Protein AF-A0A9X3W6D6-F1 (afdb_monomer_lite)

InterPro domains:
  IPR001207 Transposase, mutator type [PF00872] (2-81)
  IPR001207 Transposase, mutator type [PTHR33217] (1-81)

Structure (mmCIF, N/CA/C/O backbone):
data_AF-A0A9X3W6D6-F1
#
_entry.id   AF-A0A9X3W6D6-F1
#
loop_
_atom_site.group_PDB
_atom_site.id
_atom_site.type_symbol
_atom_site.label_atom_id
_atom_site.label_alt_id
_atom_site.label_comp_id
_atom_site.label_asym_id
_atom_site.label_entity_id
_atom_site.label_seq_id
_atom_site.pdbx_PDB_ins_code
_atom_site.Cartn_x
_atom_site.Cartn_y
_atom_site.Cartn_z
_atom_site.occupancy
_atom_site.B_iso_or_equiv
_atom_site.auth_seq_id
_atom_site.auth_comp_id
_atom_site.auth_asym_id
_atom_site.auth_atom_id
_atom_site.pdbx_PDB_model_num
ATOM 1 N N . LEU A 1 1 ? 4.762 -3.394 9.636 1.00 62.69 1 LEU A N 1
ATOM 2 C CA . LEU A 1 1 ? 4.721 -2.278 8.671 1.00 62.69 1 LEU A CA 1
ATOM 3 C C . LEU A 1 1 ? 6.106 -1.734 8.360 1.00 62.69 1 LEU A C 1
ATOM 5 O O . LEU A 1 1 ? 6.522 -1.888 7.220 1.00 62.69 1 LEU A O 1
ATOM 9 N N . VAL A 1 2 ? 6.872 -1.222 9.334 1.00 68.69 2 VAL A N 1
ATOM 10 C CA . VAL A 1 2 ? 8.261 -0.762 9.083 1.00 68.69 2 VAL A CA 1
ATOM 11 C C . VAL A 1 2 ? 9.140 -1.864 8.475 1.00 68.69 2 VAL A C 1
ATOM 13 O O . VAL A 1 2 ? 9.879 -1.607 7.528 1.00 68.69 2 VAL A O 1
ATOM 16 N N . HIS A 1 3 ? 9.015 -3.106 8.953 1.00 74.19 3 HIS A N 1
ATOM 17 C CA . HIS A 1 3 ? 9.754 -4.247 8.398 1.00 74.19 3 HIS A CA 1
ATOM 18 C C . HIS A 1 3 ? 9.408 -4.529 6.929 1.00 74.19 3 HIS A C 1
ATOM 20 O O . HIS A 1 3 ? 10.306 -4.768 6.127 1.00 74.19 3 HIS A O 1
ATOM 26 N N . VAL A 1 4 ? 8.128 -4.431 6.556 1.00 78.31 4 VAL A N 1
ATOM 27 C CA . VAL A 1 4 ? 7.663 -4.632 5.174 1.00 78.31 4 VAL A CA 1
ATOM 28 C C . VAL A 1 4 ? 8.201 -3.524 4.271 1.00 78.31 4 VAL A C 1
ATOM 30 O O . VAL A 1 4 ? 8.774 -3.816 3.226 1.00 78.31 4 VAL A O 1
ATOM 33 N N . MET A 1 5 ? 8.116 -2.265 4.713 1.00 78.75 5 MET A N 1
ATOM 34 C CA . MET A 1 5 ? 8.680 -1.129 3.978 1.00 78.75 5 MET A CA 1
ATOM 35 C C . MET A 1 5 ? 10.194 -1.259 3.788 1.00 78.75 5 MET A C 1
ATOM 37 O O . MET A 1 5 ? 10.681 -1.038 2.683 1.00 78.75 5 MET A O 1
ATOM 41 N N . ARG A 1 6 ? 10.947 -1.663 4.823 1.00 81.69 6 ARG A N 1
ATOM 42 C CA . ARG A 1 6 ? 12.393 -1.917 4.691 1.00 81.69 6 ARG A CA 1
ATOM 43 C C . ARG A 1 6 ? 12.686 -3.056 3.720 1.00 81.69 6 ARG A C 1
ATOM 45 O O . ARG A 1 6 ? 13.595 -2.920 2.911 1.00 81.69 6 ARG A O 1
ATOM 52 N N . ASN A 1 7 ? 11.917 -4.143 3.771 1.00 83.75 7 ASN A N 1
ATOM 53 C CA . ASN A 1 7 ? 12.097 -5.285 2.876 1.00 83.75 7 ASN A CA 1
ATOM 54 C C . ASN A 1 7 ? 11.837 -4.906 1.409 1.00 83.75 7 ASN A C 1
ATOM 56 O O . ASN A 1 7 ? 12.615 -5.267 0.532 1.00 83.75 7 ASN A O 1
ATOM 60 N N . ILE A 1 8 ? 10.785 -4.127 1.144 1.00 83.56 8 ILE A N 1
ATOM 61 C CA . ILE A 1 8 ? 10.496 -3.600 -0.196 1.00 83.56 8 ILE A CA 1
ATOM 62 C C . ILE A 1 8 ? 11.625 -2.667 -0.643 1.00 83.56 8 ILE A C 1
ATOM 64 O O . ILE A 1 8 ? 12.204 -2.875 -1.702 1.00 83.56 8 ILE A O 1
ATOM 68 N N . CYS A 1 9 ? 12.001 -1.698 0.194 1.00 83.94 9 CYS A N 1
ATOM 69 C CA . CYS A 1 9 ? 13.066 -0.729 -0.078 1.00 83.94 9 CYS A CA 1
ATOM 70 C C . CYS A 1 9 ? 14.418 -1.403 -0.393 1.00 83.94 9 CYS A C 1
ATOM 72 O O . CYS A 1 9 ? 15.155 -0.950 -1.267 1.00 83.94 9 CYS A O 1
ATOM 74 N N . ALA A 1 10 ? 14.723 -2.522 0.271 1.00 86.38 10 ALA A N 1
ATOM 75 C CA . ALA A 1 10 ? 15.924 -3.314 0.016 1.00 86.38 10 ALA A CA 1
ATOM 76 C C . ALA A 1 10 ? 15.895 -4.045 -1.339 1.00 86.38 10 ALA A C 1
ATOM 78 O O . ALA A 1 10 ? 16.949 -4.268 -1.929 1.00 86.38 10 ALA A O 1
ATOM 79 N N . LYS A 1 11 ? 14.706 -4.407 -1.837 1.00 85.56 11 LYS A N 1
ATOM 80 C CA . LYS A 1 11 ? 14.511 -5.172 -3.082 1.00 85.56 11 LYS A CA 1
ATOM 81 C C . LYS A 1 11 ? 14.243 -4.304 -4.317 1.00 85.56 11 LYS A C 1
ATOM 83 O O . LYS A 1 11 ? 14.172 -4.839 -5.419 1.00 85.56 11 LYS A O 1
ATOM 88 N N . VAL A 1 12 ? 14.090 -2.992 -4.145 1.00 87.25 12 VAL A N 1
ATOM 89 C CA . VAL A 1 12 ? 13.791 -2.034 -5.222 1.00 87.25 12 VAL A CA 1
ATOM 90 C C . VAL A 1 12 ? 14.949 -1.062 -5.435 1.00 87.25 12 VAL A C 1
ATOM 92 O O . VAL A 1 12 ? 15.749 -0.793 -4.525 1.00 87.25 12 VAL A O 1
ATOM 95 N N . ARG A 1 13 ? 15.054 -0.539 -6.660 1.00 87.81 13 ARG A N 1
ATOM 96 C CA . ARG A 1 13 ? 16.098 0.420 -7.039 1.00 87.81 13 ARG A CA 1
ATOM 97 C C . ARG A 1 13 ? 15.960 1.716 -6.260 1.00 87.81 13 ARG A C 1
ATOM 99 O O . ARG A 1 13 ? 14.855 2.114 -5.915 1.00 87.81 13 ARG A O 1
ATOM 106 N N . VAL A 1 14 ? 17.086 2.390 -6.022 1.00 87.12 14 VAL A N 1
ATOM 107 C CA . VAL A 1 14 ? 17.129 3.626 -5.226 1.00 87.12 14 VAL A CA 1
ATOM 108 C C . VAL A 1 14 ? 16.227 4.717 -5.802 1.00 87.12 14 VAL A C 1
ATOM 110 O O . VAL A 1 14 ? 15.519 5.364 -5.040 1.00 87.12 14 VAL A O 1
ATOM 113 N N . GLU A 1 15 ? 16.202 4.846 -7.129 1.00 88.88 15 GLU A N 1
ATOM 114 C CA . GLU A 1 15 ? 15.332 5.767 -7.875 1.00 88.88 15 GLU A CA 1
ATOM 115 C C . GLU A 1 15 ? 13.832 5.535 -7.610 1.00 88.88 15 GLU A C 1
ATOM 117 O O . GLU A 1 15 ? 13.078 6.487 -7.433 1.00 88.88 15 GLU A O 1
ATOM 122 N N . ASP A 1 16 ? 13.409 4.275 -7.479 1.00 88.00 16 ASP A N 1
ATOM 123 C CA . ASP A 1 16 ? 12.005 3.901 -7.273 1.00 88.00 16 ASP A CA 1
ATOM 124 C C . ASP A 1 16 ? 11.594 3.880 -5.794 1.00 88.00 16 ASP A C 1
ATOM 126 O O . ASP A 1 16 ? 10.401 3.868 -5.478 1.00 88.00 16 ASP A O 1
ATOM 130 N N . ARG A 1 17 ? 12.560 3.871 -4.861 1.00 87.25 17 ARG A N 1
ATOM 131 C CA . ARG A 1 17 ? 12.289 3.778 -3.414 1.00 87.25 17 ARG A CA 1
ATOM 132 C C . ARG A 1 17 ? 11.353 4.873 -2.944 1.00 87.25 17 ARG A C 1
ATOM 134 O O . ARG A 1 17 ? 10.445 4.586 -2.172 1.00 87.25 17 ARG A O 1
ATOM 141 N N . GLU A 1 18 ? 11.576 6.107 -3.381 1.00 87.88 18 GLU A N 1
ATOM 142 C CA . GLU A 1 18 ? 10.781 7.250 -2.935 1.00 87.88 18 GLU A CA 1
ATOM 143 C C . GLU A 1 18 ? 9.331 7.141 -3.424 1.00 87.88 18 GLU A C 1
ATOM 145 O O . GLU A 1 18 ? 8.400 7.246 -2.622 1.00 87.88 18 GLU A O 1
ATOM 150 N N . ALA A 1 19 ? 9.140 6.813 -4.706 1.00 89.19 19 ALA A N 1
ATOM 151 C CA . ALA A 1 19 ? 7.823 6.617 -5.304 1.00 89.19 19 ALA A CA 1
ATOM 152 C C . ALA A 1 19 ? 7.051 5.482 -4.614 1.00 89.19 19 ALA A C 1
ATOM 154 O O . ALA A 1 19 ? 5.910 5.671 -4.190 1.00 89.19 19 ALA A O 1
ATOM 155 N N . ILE A 1 20 ? 7.698 4.326 -4.432 1.00 86.88 20 ILE A N 1
ATOM 156 C CA . ILE A 1 20 ? 7.099 3.164 -3.770 1.00 86.88 20 ILE A CA 1
ATOM 157 C C . ILE A 1 20 ? 6.750 3.486 -2.320 1.00 86.88 20 ILE A C 1
ATOM 159 O O . ILE A 1 20 ? 5.663 3.151 -1.862 1.00 86.88 20 ILE A O 1
ATOM 163 N N . MET A 1 21 ? 7.638 4.152 -1.583 1.00 84.12 21 MET A N 1
ATOM 164 C CA . MET A 1 21 ? 7.404 4.474 -0.177 1.00 84.12 21 MET A CA 1
ATOM 165 C C . MET A 1 21 ? 6.260 5.480 -0.002 1.00 84.12 21 MET A C 1
ATOM 167 O O . MET A 1 21 ? 5.501 5.372 0.965 1.00 84.12 21 MET A O 1
ATOM 171 N N . ASN A 1 22 ? 6.112 6.426 -0.933 1.00 86.69 22 ASN A N 1
ATOM 172 C CA . ASN A 1 22 ? 5.020 7.391 -0.922 1.00 86.69 22 ASN A CA 1
ATOM 173 C C . ASN A 1 22 ? 3.670 6.725 -1.245 1.00 86.69 22 ASN A C 1
ATOM 175 O O . ASN A 1 22 ? 2.711 6.900 -0.493 1.00 86.69 22 ASN A O 1
ATOM 179 N N . GLU A 1 23 ? 3.607 5.870 -2.273 1.00 86.06 23 GLU A N 1
ATOM 180 C CA . GLU A 1 23 ? 2.391 5.091 -2.571 1.00 86.06 23 GLU A CA 1
ATOM 181 C C . GLU A 1 23 ? 2.045 4.123 -1.431 1.00 86.06 23 GLU A C 1
ATOM 183 O O . GLU A 1 23 ? 0.891 4.028 -1.012 1.00 86.06 23 GLU A O 1
ATOM 188 N N . PHE A 1 24 ? 3.045 3.476 -0.827 1.00 82.38 24 PHE A N 1
ATOM 189 C CA . PHE A 1 24 ? 2.823 2.573 0.302 1.00 82.38 24 PHE A CA 1
ATOM 190 C C . PHE A 1 24 ? 2.320 3.297 1.556 1.00 82.38 24 PHE A C 1
ATOM 192 O O . PHE A 1 24 ? 1.488 2.769 2.297 1.00 82.38 24 PHE A O 1
ATOM 199 N N . LYS A 1 25 ? 2.777 4.535 1.794 1.00 82.56 25 LYS A N 1
ATOM 200 C CA . LYS A 1 25 ? 2.205 5.397 2.839 1.00 82.56 25 LYS A CA 1
ATOM 201 C C . LYS A 1 25 ? 0.736 5.697 2.573 1.00 82.56 25 LYS A C 1
ATOM 203 O O . LYS A 1 25 ? -0.041 5.681 3.525 1.00 82.56 25 LYS A O 1
ATOM 208 N N . GLN A 1 26 ? 0.349 5.950 1.322 1.00 83.25 26 GLN A N 1
ATOM 209 C CA . GLN A 1 26 ? -1.049 6.220 0.986 1.00 83.25 26 GLN A CA 1
ATOM 210 C C . GLN A 1 26 ? -1.954 5.026 1.268 1.00 83.25 26 GLN A C 1
ATOM 212 O O . GLN A 1 26 ? -3.048 5.241 1.786 1.00 83.25 26 GLN A O 1
ATOM 217 N N . ILE A 1 27 ? -1.490 3.797 1.009 1.00 80.88 27 ILE A N 1
ATOM 218 C CA . ILE A 1 27 ? -2.221 2.570 1.362 1.00 80.88 27 ILE A CA 1
ATOM 219 C C . ILE A 1 27 ? -2.537 2.574 2.858 1.00 80.88 27 ILE A C 1
ATOM 221 O O . ILE A 1 27 ? -3.687 2.392 3.225 1.00 80.88 27 ILE A O 1
ATOM 225 N N . HIS A 1 28 ? -1.551 2.862 3.714 1.00 72.50 28 HIS A N 1
ATOM 226 C CA . HIS A 1 28 ? -1.719 2.886 5.173 1.00 72.50 28 HIS A CA 1
ATOM 227 C C . HIS A 1 28 ? -2.553 4.071 5.693 1.00 72.50 28 HIS A C 1
ATOM 229 O O . HIS A 1 28 ? -3.216 3.964 6.725 1.00 72.50 28 HIS A O 1
ATOM 235 N N . GLN A 1 29 ? -2.508 5.218 5.012 1.00 76.81 29 GLN A N 1
ATOM 236 C CA . GLN A 1 29 ? -3.287 6.402 5.389 1.00 76.81 2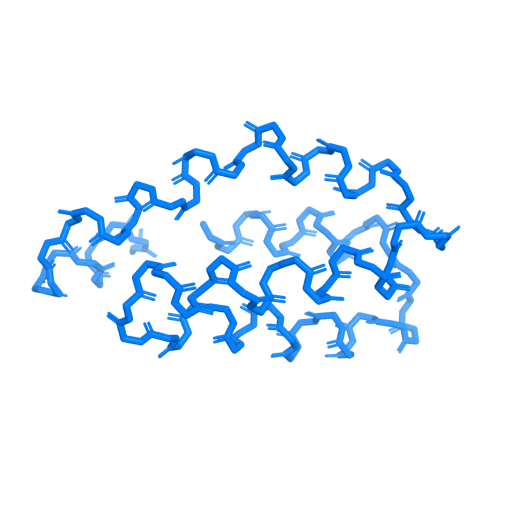9 GLN A CA 1
ATOM 237 C C . GLN A 1 29 ? -4.782 6.264 5.086 1.00 76.81 29 GLN A C 1
ATOM 239 O O . GLN A 1 2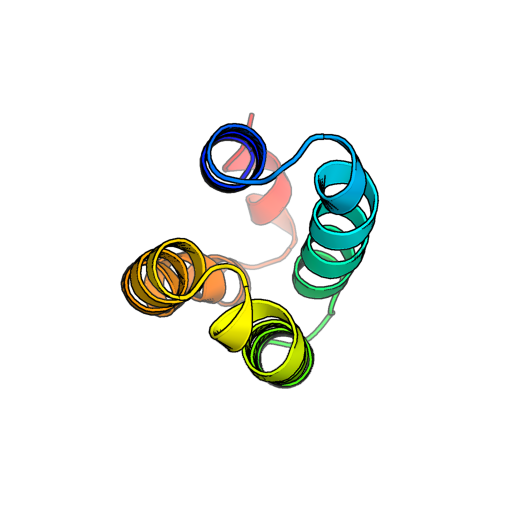9 ? -5.573 7.050 5.611 1.00 76.81 29 GLN A O 1
ATOM 244 N N . GLN A 1 30 ? -5.192 5.279 4.280 1.00 82.00 30 GLN A N 1
ATOM 245 C CA . GLN A 1 30 ? -6.607 5.080 3.990 1.00 82.00 30 GLN A CA 1
ATOM 246 C C . GLN A 1 30 ? -7.405 4.817 5.266 1.00 82.00 30 GLN A C 1
ATOM 248 O O . GLN A 1 30 ? -6.955 4.120 6.176 1.00 82.00 30 GLN A O 1
ATOM 253 N N . ALA A 1 31 ? -8.618 5.366 5.324 1.00 72.31 31 ALA A N 1
ATOM 254 C CA . ALA A 1 31 ? -9.516 5.187 6.462 1.00 72.31 31 ALA A CA 1
ATOM 255 C C . ALA A 1 31 ? -10.177 3.799 6.471 1.00 72.31 31 ALA A C 1
ATOM 257 O O . ALA A 1 31 ? -10.423 3.243 7.542 1.00 72.31 31 ALA A O 1
ATOM 258 N N . ASN A 1 32 ? -10.417 3.234 5.283 1.00 79.94 32 ASN A N 1
ATOM 259 C CA . ASN A 1 32 ? -11.195 2.016 5.079 1.00 79.94 32 ASN A CA 1
ATOM 260 C C . ASN A 1 32 ? -10.374 0.928 4.385 1.00 79.94 32 ASN A C 1
ATOM 262 O O . ASN A 1 32 ? -9.587 1.216 3.485 1.00 79.94 32 ASN A O 1
ATOM 266 N N . LYS A 1 33 ? -10.649 -0.336 4.738 1.00 81.00 33 LYS A N 1
ATOM 267 C CA . LYS A 1 33 ? -10.037 -1.515 4.105 1.00 81.00 33 LYS A CA 1
ATOM 268 C C . LYS A 1 33 ? -10.263 -1.532 2.589 1.00 81.00 33 LYS A C 1
ATOM 270 O O . LYS A 1 33 ? -9.332 -1.801 1.848 1.00 81.00 33 LYS A O 1
ATOM 275 N N . ALA A 1 34 ? -11.473 -1.201 2.132 1.00 83.06 34 ALA A N 1
ATOM 276 C CA . ALA A 1 34 ? -11.806 -1.183 0.705 1.00 83.06 34 ALA A CA 1
ATOM 277 C C . ALA A 1 34 ? -10.959 -0.169 -0.085 1.00 83.06 34 ALA A C 1
ATOM 279 O O . ALA A 1 34 ? -10.402 -0.515 -1.118 1.00 83.06 34 ALA A O 1
ATOM 280 N N . ALA A 1 35 ? -10.793 1.049 0.442 1.00 85.19 35 ALA A N 1
ATOM 281 C CA . ALA A 1 35 ? -9.950 2.068 -0.184 1.00 85.19 35 ALA A CA 1
ATOM 282 C C . ALA A 1 35 ? -8.468 1.665 -0.169 1.00 85.19 35 ALA A C 1
ATOM 284 O O . ALA A 1 35 ? -7.760 1.883 -1.146 1.00 85.19 35 ALA A O 1
ATOM 285 N N . ALA A 1 36 ? -8.004 1.041 0.921 1.00 84.19 36 ALA A N 1
ATOM 286 C CA . ALA A 1 36 ? -6.643 0.522 0.995 1.00 84.19 36 ALA A CA 1
ATOM 287 C C . ALA A 1 36 ? -6.392 -0.526 -0.093 1.00 84.19 36 ALA A C 1
ATOM 289 O O . ALA A 1 36 ? -5.388 -0.419 -0.785 1.00 84.19 36 ALA A O 1
ATOM 290 N N . VAL A 1 37 ? -7.316 -1.478 -0.276 1.00 84.62 37 VAL A N 1
ATOM 291 C CA . VAL A 1 37 ? -7.243 -2.517 -1.317 1.00 84.62 37 VAL A CA 1
ATOM 292 C C . VAL A 1 37 ? -7.214 -1.910 -2.718 1.00 84.62 37 VAL A C 1
ATOM 294 O O . VAL A 1 37 ? -6.420 -2.356 -3.535 1.00 84.62 37 VAL A O 1
ATOM 297 N N . ASP A 1 38 ? -8.012 -0.877 -2.988 1.00 87.38 38 ASP A N 1
ATOM 298 C CA . ASP A 1 38 ? -8.049 -0.220 -4.301 1.00 87.38 38 ASP A CA 1
ATOM 299 C C . ASP A 1 38 ? -6.686 0.397 -4.671 1.00 87.38 38 ASP A C 1
ATOM 301 O O . ASP A 1 38 ? -6.113 0.103 -5.724 1.00 87.38 38 ASP A O 1
ATOM 305 N N . VAL A 1 39 ? -6.086 1.142 -3.732 1.00 87.06 39 VAL A N 1
ATOM 306 C CA . VAL A 1 39 ? -4.731 1.701 -3.888 1.00 87.06 39 VAL A CA 1
ATOM 307 C C . VAL A 1 39 ? -3.684 0.586 -4.007 1.00 87.06 39 VAL A C 1
ATOM 309 O O . VAL A 1 39 ? -2.740 0.701 -4.787 1.00 87.06 39 VAL A O 1
ATOM 312 N N . LEU A 1 40 ? -3.853 -0.517 -3.273 1.00 86.62 40 LEU A N 1
ATOM 313 C CA . LEU A 1 40 ? -2.972 -1.688 -3.322 1.00 86.62 40 LEU A CA 1
ATOM 314 C C . LEU A 1 40 ? -3.015 -2.370 -4.700 1.00 86.62 40 LEU A C 1
ATOM 316 O O . LEU A 1 40 ? -1.978 -2.734 -5.252 1.00 86.62 40 LEU A O 1
ATOM 320 N N . HIS A 1 41 ? -4.201 -2.474 -5.296 1.00 87.38 41 HIS A N 1
ATOM 321 C CA . HIS A 1 41 ? -4.395 -3.013 -6.638 1.00 87.38 41 HIS A CA 1
ATOM 322 C C . HIS A 1 41 ? -3.784 -2.107 -7.714 1.00 87.38 41 HIS A C 1
ATOM 324 O O . HIS A 1 41 ? -3.118 -2.603 -8.627 1.00 87.38 41 HIS A O 1
ATOM 330 N N . ALA A 1 42 ? -3.932 -0.785 -7.581 1.00 89.25 42 ALA A N 1
ATOM 331 C CA . ALA A 1 42 ? -3.264 0.182 -8.453 1.00 89.25 42 ALA A CA 1
ATOM 332 C C . ALA A 1 42 ? -1.730 0.087 -8.336 1.00 89.25 42 ALA A C 1
ATOM 334 O O . ALA A 1 42 ? -1.023 0.072 -9.348 1.00 89.25 42 ALA A O 1
ATOM 335 N N . PHE A 1 43 ? -1.219 -0.061 -7.109 1.00 87.75 43 PHE A N 1
ATOM 336 C CA . PHE A 1 43 ? 0.198 -0.292 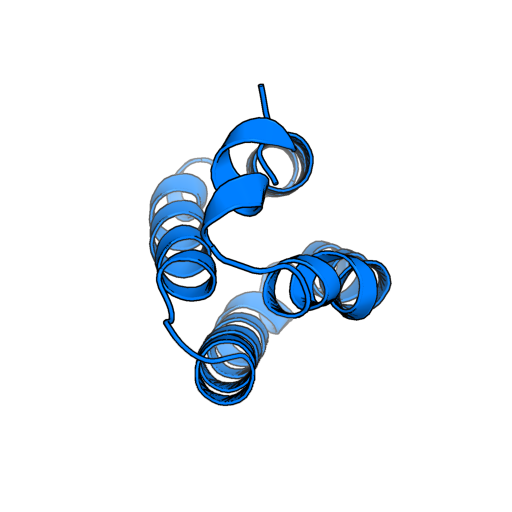-6.836 1.00 87.75 43 PHE A CA 1
ATOM 337 C C . PHE A 1 43 ? 0.698 -1.571 -7.522 1.00 87.75 43 PHE A C 1
ATOM 339 O O . PHE A 1 43 ? 1.732 -1.555 -8.190 1.00 87.75 43 PHE A O 1
ATOM 346 N N . TYR A 1 44 ? -0.055 -2.670 -7.435 1.00 87.81 44 TYR A N 1
ATOM 347 C CA . TYR A 1 44 ? 0.274 -3.900 -8.153 1.00 87.81 44 TYR A CA 1
ATOM 348 C C . TYR A 1 44 ? 0.310 -3.681 -9.659 1.00 87.81 44 TYR A C 1
ATOM 350 O O . TYR A 1 44 ? 1.321 -3.987 -10.273 1.00 87.81 44 TYR A O 1
ATOM 358 N N . ALA A 1 45 ? -0.716 -3.086 -10.263 1.00 88.19 45 ALA A N 1
ATOM 359 C CA . ALA A 1 45 ? -0.741 -2.872 -11.710 1.00 88.19 45 ALA A CA 1
ATOM 360 C C . ALA A 1 45 ? 0.474 -2.072 -12.224 1.00 88.19 45 ALA A C 1
ATOM 362 O O . ALA A 1 45 ? 1.007 -2.364 -13.296 1.00 88.19 45 ALA A O 1
ATOM 363 N N . LYS A 1 46 ? 0.938 -1.091 -11.442 1.00 88.38 46 LYS A N 1
ATOM 364 C CA . LYS A 1 46 ? 2.091 -0.249 -11.779 1.00 88.38 46 LYS A CA 1
ATOM 365 C C . LYS A 1 46 ? 3.428 -0.973 -11.616 1.00 88.38 46 LYS A C 1
ATOM 367 O O . LYS A 1 46 ? 4.289 -0.867 -12.488 1.00 88.38 46 LYS A O 1
ATOM 372 N N . TRP A 1 47 ? 3.604 -1.712 -10.521 1.00 88.50 47 TRP A N 1
ATOM 373 C CA . TRP A 1 47 ? 4.898 -2.291 -10.142 1.00 88.50 47 TRP A CA 1
ATOM 374 C C . TRP A 1 47 ? 5.041 -3.787 -10.448 1.00 88.50 47 TRP A C 1
ATOM 376 O O . TRP A 1 47 ? 6.151 -4.305 -10.361 1.00 88.50 47 TRP A O 1
ATOM 386 N N . ASP A 1 48 ? 3.982 -4.487 -10.859 1.00 87.12 48 ASP A N 1
ATOM 387 C CA . ASP A 1 48 ? 4.011 -5.919 -11.202 1.00 87.12 48 ASP A CA 1
ATOM 388 C C . ASP A 1 48 ? 4.975 -6.220 -12.357 1.00 87.12 48 ASP A C 1
ATOM 390 O O . ASP A 1 48 ? 5.727 -7.192 -12.292 1.00 87.12 48 ASP A O 1
ATOM 394 N N . LYS A 1 49 ? 5.055 -5.325 -13.354 1.00 86.44 49 LYS A N 1
ATOM 395 C CA . LYS A 1 49 ? 6.007 -5.453 -14.469 1.00 86.44 49 LYS A CA 1
ATOM 396 C C . LYS A 1 49 ? 7.467 -5.303 -14.042 1.00 86.44 49 LYS A C 1
ATOM 398 O O . LYS A 1 49 ? 8.313 -6.043 -14.534 1.00 86.44 49 LYS A O 1
ATOM 403 N N . SER A 1 50 ? 7.769 -4.356 -13.156 1.00 87.19 50 SER A N 1
ATOM 404 C CA . SER A 1 50 ? 9.153 -4.066 -12.746 1.00 87.19 50 SER A CA 1
ATOM 405 C C . SER A 1 50 ? 9.629 -4.968 -11.608 1.00 87.19 50 SER A C 1
ATOM 407 O O . SER A 1 50 ? 10.787 -5.376 -11.573 1.00 87.19 50 SER A O 1
ATOM 409 N N . TYR A 1 51 ? 8.736 -5.295 -10.673 1.00 86.94 51 TYR A N 1
ATOM 410 C CA . TYR A 1 51 ? 9.059 -5.956 -9.413 1.00 86.94 51 TYR A CA 1
ATOM 411 C C . TYR A 1 51 ? 8.053 -7.060 -9.071 1.00 86.94 51 TYR A C 1
ATOM 413 O O . TYR A 1 51 ? 7.545 -7.126 -7.950 1.00 86.94 51 TYR A O 1
ATOM 421 N N . ASN A 1 52 ? 7.807 -7.978 -10.009 1.00 86.31 52 ASN A N 1
ATOM 422 C CA . ASN A 1 52 ? 6.894 -9.112 -9.819 1.00 86.31 52 ASN A CA 1
ATOM 423 C C . ASN A 1 52 ? 7.157 -9.873 -8.503 1.00 86.31 52 ASN A C 1
ATOM 425 O O . ASN A 1 52 ? 6.233 -10.149 -7.744 1.00 86.31 52 ASN A O 1
ATOM 429 N N . HIS A 1 53 ? 8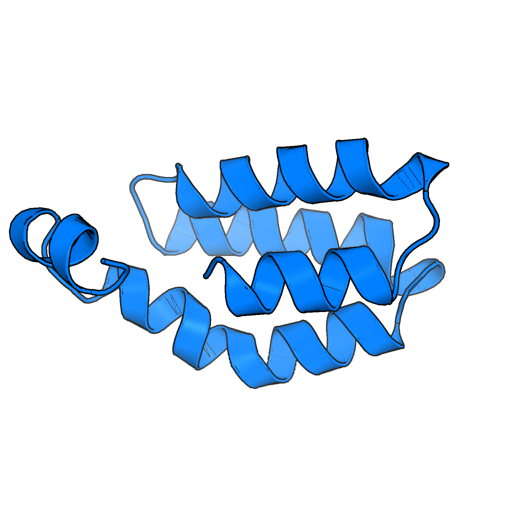.426 -10.133 -8.162 1.00 85.31 53 HIS A N 1
ATOM 430 C CA . HIS A 1 53 ? 8.770 -10.825 -6.915 1.00 85.31 53 HIS A CA 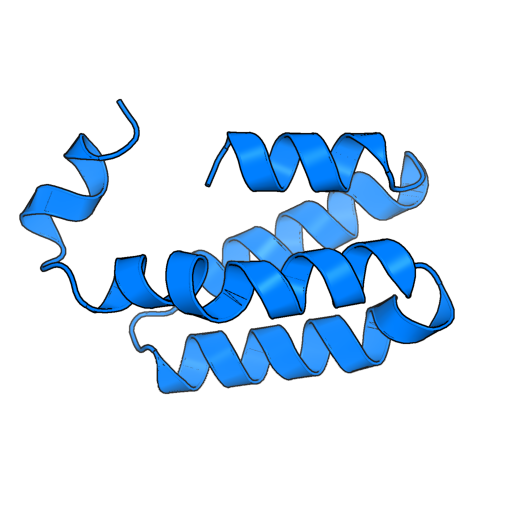1
ATOM 431 C C . HIS A 1 53 ? 8.348 -10.032 -5.665 1.00 85.31 53 HIS A C 1
ATOM 433 O O . HIS A 1 53 ? 7.912 -10.622 -4.672 1.00 85.31 53 HIS A O 1
ATOM 439 N N . VAL A 1 54 ? 8.477 -8.703 -5.687 1.00 85.38 54 VAL A N 1
ATOM 440 C CA . VAL A 1 54 ? 8.039 -7.847 -4.578 1.00 85.38 54 VAL A CA 1
ATOM 441 C C . VAL A 1 54 ? 6.526 -7.918 -4.459 1.00 85.38 54 VAL A C 1
ATOM 443 O O . VAL A 1 54 ? 6.041 -8.176 -3.364 1.00 85.38 54 VAL A O 1
ATOM 446 N N . ILE A 1 55 ? 5.803 -7.786 -5.576 1.00 87.06 55 ILE A N 1
ATOM 447 C CA . ILE A 1 55 ? 4.341 -7.888 -5.618 1.00 87.06 55 ILE A CA 1
ATOM 448 C C . ILE A 1 55 ? 3.855 -9.244 -5.115 1.00 87.06 55 ILE A C 1
ATOM 450 O O . ILE A 1 55 ? 2.949 -9.299 -4.291 1.00 87.06 55 ILE A O 1
ATOM 454 N N . ARG A 1 56 ? 4.486 -10.340 -5.538 1.00 86.62 56 ARG A N 1
ATOM 455 C CA . ARG A 1 56 ? 4.139 -11.693 -5.096 1.00 86.62 56 ARG A CA 1
ATOM 456 C C . ARG A 1 56 ? 4.312 -11.864 -3.589 1.00 86.62 56 ARG A C 1
ATOM 458 O O . ARG A 1 56 ? 3.412 -12.363 -2.927 1.00 86.62 56 ARG A O 1
ATOM 465 N N . ASN A 1 57 ? 5.435 -11.393 -3.045 1.00 85.12 57 ASN A N 1
ATOM 466 C CA . ASN A 1 57 ? 5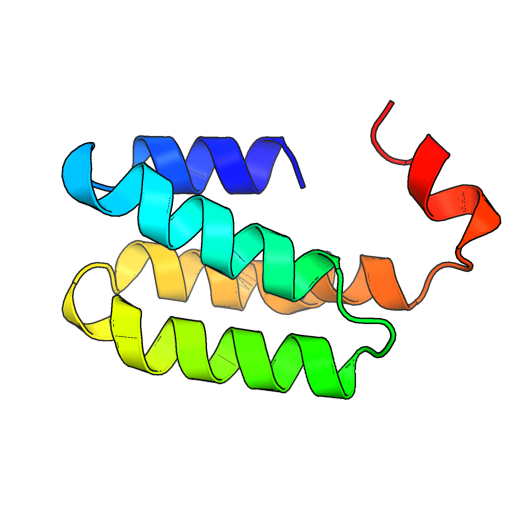.669 -11.390 -1.600 1.00 85.12 57 ASN A CA 1
ATOM 467 C C . ASN A 1 57 ? 4.669 -10.486 -0.871 1.00 85.12 57 ASN A C 1
ATOM 469 O O . ASN A 1 57 ? 4.338 -10.749 0.276 1.00 85.12 57 ASN A O 1
ATOM 473 N N . LEU A 1 58 ? 4.234 -9.399 -1.507 1.00 83.94 58 LEU A N 1
ATOM 474 C CA . LEU A 1 58 ? 3.259 -8.468 -0.956 1.00 83.94 58 LEU A CA 1
ATOM 475 C C . LEU A 1 58 ? 1.852 -9.061 -0.915 1.00 83.94 58 LEU A C 1
ATOM 477 O O . LEU A 1 58 ? 1.162 -8.833 0.065 1.00 83.94 58 LEU A O 1
ATOM 481 N N . LYS A 1 59 ? 1.458 -9.820 -1.941 1.00 84.00 59 LYS A N 1
ATOM 482 C CA . LYS A 1 59 ? 0.182 -10.549 -1.994 1.00 84.00 59 LYS A CA 1
ATOM 483 C C . LYS A 1 59 ? 0.103 -11.630 -0.921 1.00 84.00 59 LYS A C 1
ATOM 485 O O . LYS A 1 59 ? -0.945 -11.815 -0.321 1.00 84.00 59 LYS A O 1
ATOM 490 N N . ASP A 1 60 ? 1.219 -12.302 -0.655 1.00 85.44 60 ASP A N 1
ATOM 491 C CA . ASP A 1 60 ? 1.312 -13.321 0.397 1.00 85.44 60 ASP A CA 1
ATOM 492 C C . ASP A 1 60 ? 1.082 -12.722 1.797 1.00 85.44 60 ASP A C 1
ATOM 494 O O . ASP A 1 60 ? 0.302 -13.247 2.585 1.00 85.44 60 ASP A O 1
ATOM 498 N N . ILE A 1 61 ? 1.672 -11.551 2.066 1.00 80.06 61 ILE A N 1
ATOM 499 C CA . ILE A 1 61 ? 1.486 -10.814 3.329 1.00 80.06 61 ILE A CA 1
ATOM 500 C C . ILE A 1 61 ? 0.281 -9.860 3.314 1.00 80.06 61 ILE A C 1
ATOM 502 O O . ILE A 1 61 ? 0.045 -9.175 4.305 1.00 80.06 61 ILE A O 1
ATOM 506 N N . GLU A 1 62 ? -0.449 -9.741 2.202 1.00 80.44 62 GLU A N 1
ATOM 507 C CA . GLU A 1 62 ? -1.619 -8.866 2.057 1.00 80.44 62 GLU A CA 1
ATOM 508 C C . GLU A 1 62 ? -2.678 -9.123 3.140 1.00 80.44 62 GLU A C 1
ATOM 510 O O . GLU A 1 62 ? -3.104 -8.148 3.768 1.00 80.44 62 GLU A O 1
ATOM 515 N N . PRO A 1 63 ? -3.088 -10.376 3.434 1.00 77.25 63 PRO A N 1
ATOM 516 C CA . PRO A 1 63 ? -4.014 -10.646 4.531 1.00 77.25 63 PRO A CA 1
ATOM 517 C C . PRO A 1 63 ? -3.492 -10.123 5.876 1.00 77.25 63 PRO A C 1
ATOM 519 O O . PRO A 1 63 ? -4.239 -9.441 6.578 1.00 77.25 63 PRO A O 1
ATOM 522 N N . ASP A 1 64 ? -2.215 -10.335 6.199 1.00 76.88 64 ASP A N 1
ATOM 523 C CA . ASP A 1 64 ? -1.565 -9.800 7.405 1.00 76.88 64 ASP A CA 1
ATOM 524 C C . ASP A 1 64 ? -1.495 -8.263 7.414 1.00 76.88 64 ASP A C 1
ATOM 526 O O . ASP A 1 64 ? -1.685 -7.614 8.447 1.00 76.88 64 ASP A O 1
ATOM 530 N N . LEU A 1 65 ? -1.274 -7.646 6.252 1.00 75.19 65 LEU A N 1
ATOM 531 C CA . LEU A 1 65 ? -1.242 -6.194 6.107 1.00 75.19 65 LEU A CA 1
ATOM 532 C C . LEU A 1 65 ? -2.635 -5.589 6.323 1.00 75.19 65 LEU A C 1
ATOM 534 O O . LEU A 1 65 ? -2.772 -4.552 6.971 1.00 75.19 65 LEU A O 1
ATOM 538 N N . LEU A 1 66 ? -3.677 -6.247 5.810 1.00 74.69 66 LEU A N 1
ATOM 539 C CA . LEU A 1 66 ? -5.067 -5.815 5.931 1.00 74.69 66 LEU A CA 1
ATOM 540 C C . LEU A 1 66 ? -5.668 -6.126 7.305 1.00 74.69 66 LEU A C 1
ATOM 542 O O . LEU A 1 66 ? -6.622 -5.459 7.708 1.00 74.69 66 LEU A O 1
ATOM 546 N N . VAL A 1 67 ? -5.109 -7.076 8.057 1.00 73.31 67 VAL A N 1
ATOM 547 C CA . VAL A 1 67 ? -5.472 -7.330 9.461 1.00 73.31 67 VAL A CA 1
ATOM 548 C C . VAL A 1 67 ? -5.260 -6.077 10.322 1.00 73.31 67 VAL A C 1
ATOM 550 O O . VAL A 1 67 ? -6.054 -5.821 11.228 1.00 73.31 67 VAL A O 1
ATOM 553 N N . PHE A 1 68 ? -4.313 -5.200 9.966 1.00 68.56 68 PHE A N 1
ATOM 554 C CA . PHE A 1 68 ? -4.164 -3.872 10.577 1.00 68.56 68 PHE A CA 1
ATOM 555 C C . PHE A 1 68 ? -5.462 -3.043 10.563 1.00 68.56 68 PHE A C 1
ATOM 557 O O . PHE A 1 68 ? -5.762 -2.329 11.524 1.00 68.56 68 PHE A O 1
ATOM 564 N N . TYR A 1 69 ? -6.269 -3.160 9.504 1.00 69.88 69 TYR A N 1
ATOM 565 C CA . TYR A 1 69 ? -7.555 -2.469 9.398 1.00 69.88 69 TYR A CA 1
ATOM 566 C C . TYR A 1 69 ? -8.635 -3.041 10.311 1.00 69.88 69 TYR A C 1
ATOM 568 O O . TYR A 1 69 ? -9.588 -2.330 10.626 1.00 69.88 69 TYR A O 1
ATOM 576 N N . ASN A 1 70 ? -8.482 -4.289 10.749 1.00 71.81 70 ASN A N 1
ATOM 577 C CA . ASN A 1 70 ? -9.440 -4.957 11.619 1.00 71.81 70 ASN A CA 1
ATOM 578 C C . ASN A 1 70 ? -9.304 -4.516 13.086 1.00 71.81 70 ASN A C 1
ATOM 580 O O . ASN A 1 70 ? -10.241 -4.658 13.866 1.00 71.81 70 ASN A O 1
ATOM 584 N N . TYR A 1 71 ? -8.160 -3.936 13.464 1.00 67.56 71 TYR A N 1
ATOM 585 C CA . TYR A 1 71 ? -7.965 -3.380 14.800 1.00 67.56 71 TYR A CA 1
ATOM 586 C C . TYR A 1 71 ? -8.512 -1.947 14.907 1.00 67.56 71 TYR A C 1
ATOM 588 O O . TYR A 1 71 ? -8.351 -1.149 13.970 1.00 67.56 71 TYR A O 1
ATOM 596 N N . PRO A 1 72 ? -9.115 -1.569 16.050 1.00 66.94 72 PRO A N 1
ATOM 597 C CA . PRO A 1 72 ? -9.556 -0.202 16.295 1.00 66.94 72 PRO A CA 1
ATOM 598 C C . PRO A 1 72 ? -8.362 0.762 16.343 1.00 66.94 72 PRO A C 1
ATOM 600 O O . PRO A 1 72 ? -7.280 0.421 16.824 1.00 66.94 72 PRO A O 1
ATOM 603 N N . LYS A 1 73 ? -8.563 1.995 15.853 1.00 62.25 73 LYS A N 1
ATOM 604 C CA . LYS A 1 73 ? -7.515 3.033 15.727 1.00 62.25 73 LYS A CA 1
ATOM 605 C C . LYS A 1 73 ? -6.684 3.236 17.001 1.00 62.25 73 LYS A C 1
ATOM 607 O O . LYS A 1 73 ? -5.498 3.521 16.891 1.00 62.25 73 LYS A O 1
ATOM 612 N N . GLN A 1 74 ? -7.287 3.053 18.177 1.00 64.31 74 GLN A N 1
ATOM 613 C CA . GLN A 1 74 ? -6.638 3.226 19.480 1.00 64.31 74 GLN A CA 1
ATOM 614 C C . GLN A 1 74 ? -5.440 2.298 19.721 1.00 64.31 74 GLN A C 1
ATOM 616 O O . GLN A 1 74 ? -4.466 2.736 20.318 1.00 64.31 74 GLN A O 1
ATOM 621 N N . ILE A 1 75 ? -5.473 1.051 19.237 1.00 65.81 75 ILE A N 1
ATOM 622 C CA . ILE A 1 75 ? -4.372 0.086 19.437 1.00 65.81 75 ILE A CA 1
ATOM 623 C C . ILE A 1 75 ? -3.391 0.053 18.264 1.00 65.81 75 ILE A C 1
ATOM 625 O O . ILE A 1 75 ? -2.267 -0.416 18.419 1.00 65.81 75 ILE A O 1
ATOM 629 N N . ARG A 1 76 ? -3.757 0.623 17.108 1.00 64.50 76 ARG A N 1
ATOM 630 C CA . ARG A 1 76 ? -2.901 0.652 15.907 1.00 64.50 76 ARG A CA 1
ATOM 631 C C . ARG A 1 76 ? -1.549 1.327 16.140 1.00 64.50 76 ARG A C 1
ATOM 633 O O . ARG A 1 76 ? -0.555 0.872 15.585 1.00 64.50 76 ARG A O 1
ATOM 640 N N . ALA A 1 77 ? -1.510 2.381 16.957 1.00 57.84 77 ALA A N 1
ATOM 641 C CA . ALA A 1 77 ? -0.269 3.081 17.294 1.00 57.84 77 ALA A CA 1
ATOM 642 C C . ALA A 1 77 ? 0.661 2.247 18.197 1.00 57.84 77 ALA A C 1
ATOM 644 O O . ALA A 1 77 ? 1.874 2.386 18.107 1.00 57.84 77 ALA A O 1
ATOM 645 N N . SER A 1 78 ? 0.104 1.353 19.024 1.00 60.16 78 SER A N 1
ATOM 646 C CA . SER A 1 78 ? 0.868 0.565 20.000 1.00 60.16 78 SER A CA 1
ATOM 647 C C . SER A 1 78 ? 1.420 -0.753 19.443 1.00 60.16 78 SER A C 1
ATOM 649 O O . SER A 1 78 ? 2.280 -1.354 20.075 1.00 60.16 78 SER A O 1
ATOM 651 N N . ILE A 1 79 ? 0.943 -1.218 18.281 1.00 61.50 79 ILE A N 1
ATOM 652 C CA . ILE A 1 79 ? 1.374 -2.490 17.658 1.00 61.50 79 ILE A CA 1
ATOM 653 C C . ILE A 1 79 ? 2.744 -2.358 16.962 1.00 61.50 79 ILE A C 1
ATOM 655 O O . ILE A 1 79 ? 3.394 -3.356 16.664 1.00 61.50 79 ILE A O 1
ATOM 659 N N . TYR A 1 80 ? 3.200 -1.132 16.707 1.00 52.00 80 TYR A N 1
ATOM 660 C CA . TYR A 1 80 ? 4.451 -0.853 15.994 1.00 52.00 80 TYR A CA 1
ATOM 661 C C . TYR A 1 80 ? 5.445 -0.006 16.796 1.00 52.00 80 TYR A C 1
ATOM 663 O O . TYR A 1 80 ? 6.308 0.630 16.185 1.00 52.00 80 TYR A O 1
ATOM 671 N N . SER A 1 81 ? 5.309 0.012 18.129 1.00 46.38 81 SER A N 1
ATOM 672 C CA . SER A 1 81 ? 6.309 0.619 19.012 1.00 46.38 81 SER A CA 1
ATOM 673 C C . SER A 1 81 ? 7.544 -0.258 19.179 1.00 46.38 81 SER A C 1
ATOM 675 O O . SER A 1 81 ? 7.420 -1.497 19.052 1.00 46.38 81 SER A O 1
#

pLDDT: mean 79.73, std 9.58, range [46.38, 89.25]

Foldseek 3Di:
DVVLLVVLLVQDDPVCSVVLVVLQVVLVPDLALVVSVVSLVVSCVVCCVPCVVSNVVCVVCVVVVSVLNVDDPVCSVVVVD

Radius of gyration: 12.53 Å; chains: 1; bounding box: 29×21×34 Å

Organism: Lactobacillus amylovorus (NCBI:txid1604)

Secondary structure (DSSP, 8-state):
-HHHHHHHHHHS-HHHHHHHHHHHHHHHH-SSHHHHHHHHHHHHHHHTTT-HHHHHHHHHSHHHHHHHHHS-HHHHTTTT-

Sequence (81 aa):
LVHVMRNICAKVRVEDREAIMNEFKQIHQQANKAAAVDVLHAFYAKWDKSYNHVIRNLKDIEPDLLVFYNYPKQIRASIYS